Protein AF-A0A081AB02-F1 (afdb_monomer_lite)

Sequence (153 aa):
MKFVDLFIQTVMLLQILENGLPIALVAVFTVIVAANALWCAILMFLPLKQAVLVENFVDLIFDLLIAVGYPMILVCYCLSAFKFDRAKLTINLAAFPQAPKTYAEWMNPKNVTTKVAQLATTGFLQIVQLTNRKLEVIPEELRDVWKGNQQLV

Secondary structure (DSSP, 8-state):
-HHHHHHHHHHHHHHHHHTT--HHHHHHHHHHHHHHHHHHHHHHH---TTHHHHHHHHHHHHHHIIIIIHHHHHHHHHHHH----HHHHHHHHHHSPSPPSSHHHHHSPPP-HHHHHHHHHTT-HHHHHHH-TT--S--HHHHHHHHHHHT--

Organism: NCBI:txid1317066

Structure (mmCIF, N/CA/C/O backbone):
data_AF-A0A081AB02-F1
#
_entry.id   AF-A0A081AB02-F1
#
loop_
_atom_site.group_PDB
_atom_site.id
_atom_site.type_symbol
_atom_site.label_atom_id
_atom_site.label_alt_id
_atom_site.label_comp_id
_atom_site.label_asym_id
_atom_site.label_entity_id
_atom_site.label_seq_id
_atom_site.pdbx_PDB_ins_code
_atom_site.Cartn_x
_atom_site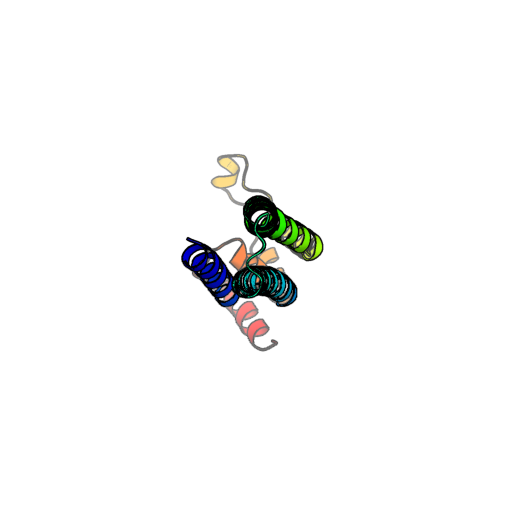.Cartn_y
_atom_site.Cartn_z
_atom_site.occupancy
_atom_site.B_iso_or_equiv
_atom_site.auth_seq_id
_atom_site.auth_comp_id
_atom_site.auth_asym_id
_atom_site.auth_atom_id
_atom_site.pdbx_PDB_model_num
ATOM 1 N N . MET A 1 1 ? -14.678 11.670 20.550 1.00 61.47 1 MET A N 1
ATOM 2 C CA . MET A 1 1 ? -13.480 11.486 19.700 1.00 61.47 1 MET A CA 1
ATOM 3 C C . MET A 1 1 ? -13.515 10.195 18.878 1.00 61.47 1 MET A C 1
ATOM 5 O O . MET A 1 1 ? -13.134 10.266 17.725 1.00 61.47 1 MET A O 1
ATOM 9 N N . LYS A 1 2 ? -14.083 9.081 19.373 1.00 69.56 2 LYS A N 1
ATOM 10 C CA . LYS A 1 2 ? -14.254 7.802 18.639 1.00 69.56 2 LYS A CA 1
ATOM 11 C C . LYS A 1 2 ? -14.812 7.888 17.208 1.00 69.56 2 LYS A C 1
ATOM 13 O O . LYS A 1 2 ? -14.332 7.214 16.311 1.00 69.56 2 LYS A O 1
ATOM 18 N N . PHE A 1 3 ? -15.811 8.745 16.983 1.00 71.88 3 PHE A N 1
ATOM 19 C CA . PHE A 1 3 ? -16.410 8.920 15.652 1.00 71.88 3 PHE A CA 1
ATOM 20 C C . PHE A 1 3 ? -15.439 9.553 14.645 1.00 71.88 3 PHE A C 1
ATOM 22 O O . PHE A 1 3 ? -15.494 9.251 13.460 1.00 71.88 3 PHE A O 1
ATOM 29 N N . VAL A 1 4 ? -14.547 10.426 15.124 1.00 80.81 4 VAL A N 1
ATOM 30 C CA . VAL A 1 4 ? -13.514 11.060 14.296 1.00 80.81 4 VAL A CA 1
ATOM 31 C C . VAL A 1 4 ? -12.441 10.039 13.944 1.00 80.81 4 VAL A C 1
ATOM 33 O O . VAL A 1 4 ? -12.036 9.975 12.793 1.00 80.81 4 VAL A O 1
ATOM 36 N N . ASP A 1 5 ? -12.044 9.204 14.901 1.00 78.38 5 ASP A N 1
ATOM 37 C CA . ASP A 1 5 ? -11.055 8.150 14.678 1.00 78.38 5 ASP A CA 1
ATOM 38 C C . ASP A 1 5 ? -11.517 7.141 13.612 1.00 78.38 5 ASP A C 1
ATOM 40 O O . ASP A 1 5 ? -10.875 6.975 12.572 1.00 78.38 5 ASP A O 1
ATOM 44 N N . LEU A 1 6 ? -12.733 6.606 13.778 1.00 80.69 6 LEU A N 1
ATOM 45 C CA . LEU A 1 6 ? -13.346 5.701 12.806 1.00 80.69 6 LEU A CA 1
ATOM 46 C C . LEU A 1 6 ? -13.530 6.363 11.432 1.00 80.69 6 LEU A C 1
ATOM 48 O O . LEU A 1 6 ? -13.341 5.720 10.397 1.00 80.69 6 LEU A O 1
ATOM 52 N N . PHE A 1 7 ? -13.893 7.650 11.409 1.00 83.62 7 PHE A N 1
ATOM 53 C CA . PHE A 1 7 ? -14.028 8.415 10.173 1.00 83.62 7 PHE A CA 1
ATOM 54 C C . PHE A 1 7 ? -12.689 8.529 9.438 1.00 83.62 7 PHE A C 1
ATOM 56 O O . PHE A 1 7 ? -12.630 8.239 8.244 1.00 83.62 7 PHE A O 1
ATOM 63 N N . ILE A 1 8 ? -11.606 8.872 10.141 1.00 83.88 8 ILE A N 1
ATOM 64 C CA . ILE A 1 8 ? -10.261 8.937 9.559 1.00 83.88 8 ILE A CA 1
ATOM 65 C C . ILE A 1 8 ? -9.827 7.555 9.049 1.00 83.8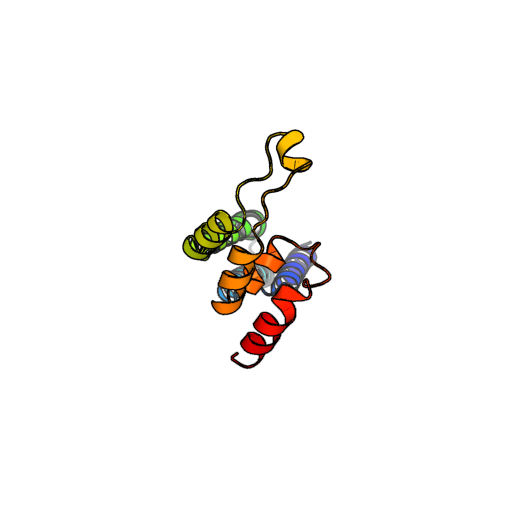8 8 ILE A C 1
ATOM 67 O O . ILE A 1 8 ? -9.390 7.449 7.903 1.00 83.88 8 ILE A O 1
ATOM 71 N N . GLN A 1 9 ? -10.042 6.486 9.820 1.00 80.69 9 GLN A N 1
ATOM 72 C CA . GLN A 1 9 ? -9.767 5.108 9.391 1.00 80.69 9 GLN A CA 1
ATOM 73 C C . GLN A 1 9 ? -10.543 4.708 8.125 1.00 80.69 9 GLN A C 1
ATOM 75 O O . GLN A 1 9 ? -9.996 4.070 7.222 1.00 80.69 9 GLN A O 1
ATOM 80 N N . THR A 1 10 ? -11.806 5.124 8.025 1.00 78.81 10 THR A N 1
ATOM 81 C CA . THR A 1 10 ? -12.672 4.854 6.867 1.00 78.81 10 THR A CA 1
ATOM 82 C C . THR A 1 10 ? -12.222 5.633 5.628 1.00 78.81 10 THR A C 1
ATOM 84 O O . THR A 1 10 ? -12.207 5.087 4.525 1.00 78.81 10 THR A O 1
ATOM 87 N N . VAL A 1 11 ? -11.804 6.891 5.793 1.00 81.88 11 VAL A N 1
ATOM 88 C CA . VAL A 1 11 ? -11.240 7.704 4.703 1.00 81.88 11 VAL A CA 1
ATOM 89 C C . VAL A 1 11 ? -9.925 7.103 4.200 1.00 81.88 11 VAL A C 1
ATOM 91 O O . VAL A 1 11 ? -9.727 7.013 2.989 1.00 81.88 11 VAL A O 1
ATOM 94 N N . MET A 1 12 ? -9.058 6.620 5.096 1.00 80.38 12 MET A N 1
ATOM 95 C CA . MET A 1 12 ? -7.829 5.921 4.703 1.00 80.38 12 MET A CA 1
ATOM 96 C C . MET A 1 12 ? -8.131 4.652 3.891 1.00 80.38 12 MET A C 1
ATOM 98 O O . MET A 1 12 ? -7.491 4.430 2.864 1.00 80.38 12 MET A O 1
ATOM 102 N N . LEU A 1 13 ? -9.138 3.856 4.283 1.00 77.69 13 LEU A N 1
ATOM 103 C CA . LEU A 1 13 ? -9.579 2.684 3.510 1.00 77.69 13 LEU A CA 1
ATOM 104 C C . LEU A 1 13 ? -10.030 3.073 2.093 1.00 77.69 13 LEU A C 1
ATOM 106 O O . LEU A 1 13 ? -9.659 2.405 1.130 1.00 77.69 13 LEU A O 1
ATOM 110 N N . LEU A 1 14 ? -10.812 4.146 1.958 1.00 74.62 14 LEU A N 1
ATOM 111 C CA . LEU A 1 14 ? -11.285 4.642 0.661 1.00 74.62 14 LEU A CA 1
ATOM 112 C C . LEU A 1 14 ? -10.127 5.049 -0.255 1.00 74.62 14 LEU A C 1
ATOM 114 O O . LEU A 1 14 ? -10.093 4.636 -1.412 1.00 74.62 14 LEU A O 1
ATOM 118 N N . GLN A 1 15 ? -9.146 5.780 0.278 1.00 78.69 15 GLN A N 1
ATOM 119 C CA . GLN A 1 15 ? -7.952 6.171 -0.477 1.00 78.69 15 GLN A CA 1
ATOM 120 C C . GLN A 1 15 ? -7.136 4.957 -0.934 1.00 78.69 15 GLN A C 1
ATOM 122 O O . GLN A 1 15 ? -6.617 4.926 -2.048 1.00 78.69 15 GLN A O 1
ATOM 127 N N . ILE A 1 16 ? -7.032 3.928 -0.093 1.00 75.00 16 ILE A N 1
ATOM 128 C CA . ILE A 1 16 ? -6.369 2.669 -0.448 1.00 75.00 16 ILE A CA 1
ATOM 129 C C . ILE A 1 16 ? -7.111 1.951 -1.588 1.00 75.00 16 ILE A C 1
ATOM 131 O O . ILE A 1 16 ? -6.467 1.407 -2.490 1.00 75.00 16 ILE A O 1
ATOM 135 N N . LEU A 1 17 ? -8.447 1.959 -1.554 1.00 69.06 17 LEU A N 1
ATOM 136 C CA . LEU A 1 17 ? -9.298 1.361 -2.583 1.00 69.06 17 LEU A CA 1
ATOM 137 C C . LEU A 1 17 ? -9.122 2.058 -3.938 1.00 69.06 17 LEU A C 1
ATOM 139 O O . LEU A 1 17 ? -9.002 1.395 -4.967 1.00 69.06 17 LEU A O 1
ATOM 143 N N . GLU A 1 18 ? -9.070 3.390 -3.924 1.00 74.31 18 GLU A N 1
ATOM 144 C CA . GLU A 1 18 ? -8.909 4.230 -5.114 1.00 74.31 18 GLU A CA 1
ATOM 145 C C . GLU A 1 18 ? -7.513 4.087 -5.742 1.00 74.31 18 GLU A C 1
ATOM 147 O O . GLU A 1 18 ? -7.375 4.063 -6.963 1.00 74.31 18 GLU A O 1
ATOM 152 N N . ASN A 1 19 ? -6.481 3.873 -4.918 1.00 73.94 19 ASN A N 1
ATOM 153 C CA . ASN A 1 19 ? -5.099 3.675 -5.364 1.00 73.94 19 ASN A CA 1
ATOM 154 C C . ASN A 1 19 ? -4.822 2.283 -5.978 1.00 73.94 19 ASN A C 1
ATOM 156 O O . ASN A 1 19 ? -3.691 2.011 -6.386 1.00 73.94 19 ASN A O 1
ATOM 160 N N . GLY A 1 20 ? -5.823 1.395 -6.054 1.00 70.88 20 GLY A N 1
ATOM 161 C CA . GLY A 1 20 ? -5.711 0.104 -6.743 1.00 70.88 20 GLY A CA 1
ATOM 162 C C . GLY A 1 20 ? -4.874 -0.943 -6.003 1.00 70.88 20 GLY A C 1
ATOM 163 O O . GLY A 1 20 ? -4.242 -1.796 -6.632 1.00 70.88 20 GLY A O 1
ATOM 164 N N . LEU A 1 21 ? -4.835 -0.885 -4.668 1.00 75.50 21 LEU A N 1
ATOM 165 C CA . LEU A 1 21 ? -4.090 -1.852 -3.866 1.00 75.50 21 LEU A CA 1
ATOM 166 C C . LEU A 1 21 ? -4.693 -3.272 -3.995 1.00 75.50 21 LEU A C 1
ATOM 168 O O . LEU A 1 21 ? -5.913 -3.412 -4.097 1.00 75.50 21 LEU A O 1
ATOM 172 N N . PRO A 1 22 ? -3.877 -4.347 -3.975 1.00 77.00 22 PRO A N 1
ATOM 173 C CA . PRO A 1 22 ? -4.363 -5.721 -4.071 1.00 77.00 22 PRO A CA 1
ATOM 174 C C . PRO A 1 22 ? -5.496 -6.038 -3.090 1.00 77.00 22 PRO A C 1
ATOM 176 O O . PRO A 1 22 ? -5.406 -5.742 -1.897 1.00 77.00 22 PRO A O 1
ATOM 179 N N . ILE A 1 23 ? -6.528 -6.723 -3.597 1.00 77.19 23 ILE A N 1
ATOM 180 C CA . ILE A 1 23 ? -7.791 -6.990 -2.887 1.00 77.19 23 ILE A CA 1
ATOM 181 C C . ILE A 1 23 ? -7.591 -7.665 -1.522 1.00 77.19 23 ILE A C 1
ATOM 183 O O . ILE A 1 23 ? -8.343 -7.416 -0.585 1.00 77.19 23 ILE A O 1
ATOM 187 N N . ALA A 1 24 ? -6.548 -8.491 -1.389 1.00 76.00 24 ALA A N 1
ATOM 188 C CA . ALA A 1 24 ? -6.212 -9.168 -0.143 1.00 76.00 24 ALA A CA 1
ATOM 189 C C . ALA A 1 24 ? -5.811 -8.179 0.964 1.00 76.00 24 ALA A C 1
ATOM 191 O O . ALA A 1 24 ? -6.236 -8.338 2.105 1.00 76.00 24 ALA A O 1
ATOM 192 N N . LEU A 1 25 ? -5.037 -7.137 0.637 1.00 80.81 25 LEU A N 1
ATOM 193 C CA . LEU A 1 25 ? -4.616 -6.131 1.615 1.00 80.81 25 LEU A CA 1
ATOM 194 C C . LEU A 1 25 ? -5.775 -5.232 2.040 1.00 80.81 25 LEU A C 1
ATOM 196 O O . LEU A 1 25 ? -5.916 -4.913 3.219 1.00 80.81 25 LEU A O 1
ATOM 200 N N . VAL A 1 26 ? -6.622 -4.873 1.075 1.00 83.25 26 VAL A N 1
ATOM 201 C CA . VAL A 1 26 ? -7.862 -4.134 1.315 1.00 83.25 26 VAL A CA 1
ATOM 202 C C . VAL A 1 26 ? -8.759 -4.906 2.277 1.00 83.25 26 VAL A C 1
ATOM 204 O O . VAL A 1 26 ? -9.187 -4.352 3.284 1.00 83.25 26 VAL A O 1
ATOM 207 N N . ALA A 1 27 ? -9.006 -6.191 2.004 1.00 83.38 27 ALA A N 1
ATOM 208 C CA . ALA A 1 27 ? -9.874 -7.025 2.828 1.00 83.38 27 ALA A CA 1
ATOM 209 C C . ALA A 1 27 ? -9.375 -7.115 4.277 1.00 83.38 27 ALA A C 1
ATOM 211 O O . ALA A 1 27 ? -10.167 -6.974 5.208 1.00 83.38 27 ALA A O 1
ATOM 212 N N . VAL A 1 28 ? -8.062 -7.286 4.475 1.00 83.94 28 VAL A N 1
ATOM 213 C CA . VAL A 1 28 ? -7.451 -7.287 5.813 1.00 83.94 28 VAL A CA 1
ATOM 214 C C . VAL A 1 28 ? -7.703 -5.957 6.525 1.00 83.94 28 VAL A C 1
ATOM 216 O O . VAL A 1 28 ? -8.144 -5.959 7.672 1.00 83.94 28 VAL A O 1
ATOM 219 N N . PHE A 1 29 ? -7.496 -4.824 5.849 1.00 83.44 29 PHE A N 1
ATOM 220 C CA . PHE A 1 29 ? -7.736 -3.504 6.437 1.00 83.44 29 PHE A CA 1
ATOM 221 C C . PHE A 1 29 ? -9.215 -3.280 6.788 1.00 83.44 29 PHE A C 1
ATOM 223 O O . PHE A 1 29 ? -9.529 -2.829 7.887 1.00 83.44 29 PHE A O 1
ATOM 230 N N . THR A 1 30 ? -10.137 -3.656 5.897 1.00 85.62 30 THR A N 1
ATOM 231 C CA . THR A 1 30 ? -11.584 -3.550 6.134 1.00 85.62 30 THR A CA 1
ATOM 232 C C . THR A 1 30 ? -12.023 -4.355 7.355 1.00 85.62 30 THR A C 1
ATOM 234 O O . THR A 1 30 ? -12.818 -3.861 8.151 1.00 85.62 30 THR A O 1
ATOM 237 N N . VAL A 1 31 ? -11.492 -5.568 7.540 1.00 88.25 31 VAL A N 1
ATOM 238 C CA . VAL A 1 31 ? -11.803 -6.400 8.713 1.00 88.25 31 VAL A CA 1
ATOM 239 C C . VAL A 1 31 ? -11.328 -5.735 10.007 1.00 88.25 31 VAL A C 1
ATOM 241 O O . VAL A 1 31 ? -12.070 -5.737 10.988 1.00 88.25 31 VAL A O 1
ATOM 244 N N . ILE A 1 32 ? -10.135 -5.130 10.010 1.00 86.38 32 ILE A N 1
ATOM 245 C CA . ILE A 1 32 ? -9.590 -4.429 11.183 1.00 86.38 32 ILE A CA 1
ATOM 246 C C . ILE A 1 32 ? -10.476 -3.230 11.557 1.00 86.38 32 ILE A C 1
ATOM 248 O O . ILE A 1 32 ? -10.881 -3.110 12.712 1.00 86.38 32 ILE A O 1
ATOM 252 N N . VAL A 1 33 ? -10.845 -2.389 10.584 1.00 86.62 33 VAL A N 1
ATOM 253 C CA . VAL A 1 33 ? -11.718 -1.221 10.814 1.00 86.62 33 VAL A CA 1
ATOM 254 C C . VAL A 1 33 ? -13.119 -1.648 11.273 1.00 86.62 33 VAL A C 1
ATOM 256 O O . VAL A 1 33 ? -13.681 -1.055 12.194 1.00 86.62 33 VAL A O 1
ATOM 259 N N . ALA A 1 34 ? -13.685 -2.708 10.687 1.00 89.44 34 ALA A N 1
ATOM 260 C CA . ALA A 1 34 ? -14.990 -3.231 11.091 1.00 89.44 34 ALA A CA 1
ATOM 261 C C . ALA A 1 34 ? -14.976 -3.798 12.520 1.00 89.44 34 ALA A C 1
ATOM 263 O O . ALA A 1 34 ? -15.927 -3.587 13.274 1.00 89.44 34 ALA A O 1
ATOM 264 N N . ALA A 1 35 ? -13.898 -4.481 12.914 1.00 88.56 35 ALA A N 1
ATOM 265 C CA . ALA A 1 35 ? -13.722 -4.984 14.273 1.00 88.56 35 ALA A CA 1
ATOM 266 C C . ALA A 1 35 ? -13.589 -3.841 15.296 1.00 88.56 35 ALA A C 1
ATOM 268 O O . ALA A 1 35 ? -14.211 -3.911 16.357 1.00 88.56 35 ALA A O 1
ATOM 269 N N . ASN A 1 36 ? -12.864 -2.769 14.953 1.00 85.88 36 ASN A N 1
ATOM 270 C CA . ASN A 1 36 ? -12.772 -1.554 15.769 1.00 85.88 36 ASN A CA 1
ATOM 271 C C . ASN A 1 36 ? -14.156 -0.895 15.960 1.00 85.88 36 ASN A C 1
ATOM 273 O O . ASN A 1 36 ? -14.585 -0.611 17.081 1.00 85.88 36 ASN A O 1
ATOM 277 N N . ALA A 1 37 ? -14.919 -0.745 14.871 1.00 86.19 37 ALA A N 1
ATOM 278 C CA . ALA A 1 37 ? -16.279 -0.204 14.915 1.00 86.19 37 ALA A CA 1
ATOM 279 C C . ALA A 1 37 ? -17.223 -1.056 15.783 1.00 86.19 37 ALA A C 1
ATOM 281 O O . ALA A 1 37 ? -18.001 -0.521 16.578 1.00 86.19 37 ALA A O 1
ATOM 282 N N . LEU A 1 38 ? -17.140 -2.384 15.653 1.00 88.56 38 LEU A N 1
ATOM 283 C CA . LEU A 1 38 ? -17.932 -3.328 16.438 1.00 88.56 38 LEU A CA 1
ATOM 284 C C . LEU A 1 38 ? -17.604 -3.223 17.930 1.00 88.56 38 LEU A C 1
ATOM 286 O O . LEU A 1 38 ? -18.515 -3.206 18.757 1.00 88.56 38 LEU A O 1
ATOM 290 N N . TRP A 1 39 ? -16.321 -3.109 18.277 1.00 86.12 39 TRP A N 1
ATOM 291 C CA . TRP A 1 39 ? -15.886 -2.937 19.660 1.00 86.12 39 TRP A CA 1
ATOM 292 C C . TRP A 1 39 ? -16.426 -1.640 20.270 1.00 86.12 39 TRP A C 1
ATOM 294 O O . TRP A 1 39 ? -17.010 -1.651 21.358 1.00 86.12 39 TRP A O 1
ATOM 304 N N . CYS A 1 40 ? -16.332 -0.537 19.525 1.00 81.38 40 CYS A N 1
ATOM 305 C CA . CYS A 1 40 ? -16.933 0.735 19.908 1.00 81.38 40 CYS A CA 1
ATOM 306 C C . CYS A 1 40 ? -18.450 0.622 20.145 1.00 81.38 40 CYS A C 1
ATOM 308 O O . CYS A 1 40 ? -18.953 1.188 21.118 1.00 81.38 40 CYS A O 1
ATOM 310 N N . ALA A 1 41 ? -19.174 -0.122 19.302 1.00 85.06 41 ALA A N 1
ATOM 311 C CA . ALA A 1 41 ? -20.610 -0.343 19.465 1.00 85.06 41 ALA A CA 1
ATOM 312 C C . ALA A 1 41 ? -20.932 -1.186 20.712 1.00 85.06 41 ALA A C 1
ATOM 314 O O . ALA A 1 41 ? -21.828 -0.828 21.475 1.00 85.06 41 ALA A O 1
ATOM 315 N N . ILE A 1 42 ? -20.182 -2.264 20.966 1.00 83.81 42 ILE A N 1
ATOM 316 C CA . ILE A 1 42 ? -20.373 -3.142 22.135 1.00 83.81 42 ILE A CA 1
ATOM 317 C C . ILE A 1 42 ? -20.230 -2.355 23.443 1.00 83.81 42 ILE A C 1
ATOM 319 O O . ILE A 1 42 ? -21.078 -2.476 24.329 1.00 83.81 42 ILE A O 1
ATOM 323 N N . LEU A 1 43 ? -19.203 -1.508 23.548 1.00 78.50 43 LEU A N 1
ATOM 324 C CA . LEU A 1 43 ? -18.998 -0.648 24.717 1.00 78.50 43 LEU A CA 1
ATOM 325 C C . LEU A 1 43 ? -20.147 0.346 24.936 1.00 78.50 43 LEU A C 1
ATOM 327 O O . LEU A 1 43 ? -20.423 0.726 26.071 1.00 78.50 43 LEU A O 1
ATOM 331 N N . MET A 1 44 ? -20.842 0.748 23.870 1.00 80.81 44 MET A N 1
ATOM 332 C CA . MET A 1 44 ? -22.002 1.634 23.963 1.00 80.81 44 MET A CA 1
ATOM 333 C C . MET A 1 44 ? -23.247 0.915 24.514 1.00 80.81 44 MET A C 1
ATOM 335 O O . MET A 1 44 ? -24.068 1.547 25.176 1.00 80.81 44 MET A O 1
ATOM 339 N N . PHE A 1 45 ? -23.378 -0.398 24.285 1.00 78.44 45 PHE A N 1
ATOM 340 C CA . PHE A 1 45 ? -24.502 -1.212 24.772 1.00 78.44 45 PHE A CA 1
ATOM 341 C C . PHE A 1 45 ? -24.300 -1.781 26.186 1.00 78.44 45 PHE A C 1
ATOM 343 O O . PHE A 1 45 ? -25.285 -1.990 26.895 1.00 78.44 45 PHE A O 1
ATOM 350 N N . LEU A 1 46 ? -23.057 -2.023 26.618 1.00 73.56 46 LEU A N 1
ATOM 351 C CA . LEU A 1 46 ? -22.729 -2.540 27.953 1.00 73.56 46 LEU A CA 1
ATOM 352 C C . LEU A 1 46 ? -21.933 -1.493 28.759 1.00 73.56 46 LEU A C 1
ATOM 354 O O . LEU A 1 46 ? -20.700 -1.503 28.722 1.00 73.56 46 LEU A O 1
ATOM 358 N N . PRO A 1 47 ? -22.599 -0.608 29.530 1.00 66.50 47 PRO A N 1
ATOM 359 C CA . PRO A 1 47 ? -21.927 0.387 30.363 1.00 66.50 47 PRO A CA 1
ATOM 360 C C . PRO A 1 47 ? -21.310 -0.281 31.604 1.00 66.50 47 PRO A C 1
ATOM 362 O O . PRO A 1 47 ? -21.849 -0.244 32.711 1.00 66.50 47 PRO A O 1
ATOM 365 N N . LEU A 1 48 ? -20.168 -0.938 31.418 1.00 66.06 48 LEU A N 1
ATOM 366 C CA . LEU A 1 48 ? -19.381 -1.533 32.494 1.00 66.06 48 LEU A CA 1
ATOM 367 C C . LEU A 1 48 ? -18.629 -0.426 33.254 1.00 66.06 48 LEU A C 1
ATOM 369 O O . LEU A 1 48 ? -17.856 0.339 32.688 1.00 66.06 48 LEU A O 1
ATOM 373 N N . LYS A 1 49 ? -18.808 -0.364 34.578 1.00 63.75 49 LYS A N 1
ATOM 374 C CA . LYS A 1 49 ? -18.222 0.659 35.475 1.00 63.75 49 LYS A CA 1
ATOM 375 C C . LYS A 1 49 ? -16.678 0.652 35.523 1.00 63.75 49 LYS A C 1
ATOM 377 O O . LYS A 1 49 ? -16.076 1.588 36.034 1.00 63.75 49 LYS A O 1
ATOM 382 N N . GLN A 1 50 ? -16.053 -0.400 34.988 1.00 63.50 50 GLN A N 1
ATOM 383 C CA . GLN A 1 50 ? -14.603 -0.630 34.898 1.00 63.50 50 GLN A CA 1
ATOM 384 C C . GLN A 1 50 ? -14.083 -0.564 33.441 1.00 63.50 50 GLN A C 1
ATOM 386 O O . GLN A 1 50 ? -12.920 -0.868 33.184 1.00 63.50 50 GLN A O 1
ATOM 391 N N . ALA A 1 51 ? -14.939 -0.176 32.484 1.00 65.88 51 ALA A N 1
ATOM 392 C CA . ALA A 1 51 ? -14.685 -0.269 31.044 1.00 65.88 51 ALA A CA 1
ATOM 393 C C . ALA A 1 51 ? -13.635 0.705 30.507 1.00 65.88 51 ALA A C 1
ATOM 395 O O . ALA A 1 51 ? -13.035 0.409 29.484 1.00 65.88 51 ALA A O 1
ATOM 396 N N . VAL A 1 52 ? -13.375 1.827 31.185 1.00 74.38 52 VAL A N 1
ATOM 397 C CA . VAL A 1 52 ? -12.549 2.920 30.634 1.00 74.38 52 VAL A CA 1
ATOM 398 C C . VAL A 1 52 ? -11.120 2.471 30.296 1.00 74.38 52 VAL A C 1
ATOM 400 O O . VAL A 1 52 ? -10.582 2.851 29.261 1.00 74.38 52 VAL A O 1
ATOM 403 N N . LEU A 1 53 ? -10.500 1.630 31.135 1.00 79.06 53 LEU A N 1
ATOM 404 C CA . LEU A 1 53 ? -9.156 1.101 30.860 1.00 79.06 53 LEU A CA 1
ATOM 405 C C . LEU A 1 53 ? -9.153 0.078 29.724 1.00 79.06 53 LEU A C 1
ATOM 407 O O . LEU A 1 53 ? -8.249 0.086 28.896 1.00 79.06 53 LEU A O 1
ATOM 411 N N . VAL A 1 54 ? -10.152 -0.805 29.699 1.00 81.56 54 VAL A N 1
ATOM 412 C CA . VAL A 1 54 ? -10.271 -1.861 28.685 1.00 81.56 54 VAL A CA 1
ATOM 413 C C . VAL A 1 54 ? -10.571 -1.251 27.315 1.00 81.56 54 VAL 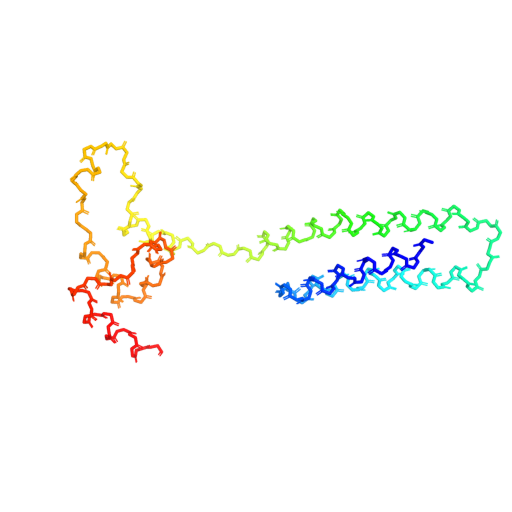A C 1
ATOM 415 O O . VAL A 1 54 ? -9.986 -1.658 26.321 1.00 81.56 54 VAL A O 1
ATOM 418 N N . GLU A 1 55 ? -11.431 -0.239 27.276 1.00 80.12 55 GLU A N 1
ATOM 419 C CA . GLU A 1 55 ? -11.715 0.589 26.106 1.00 80.12 55 GLU A CA 1
ATOM 420 C C . GLU A 1 55 ? -10.437 1.206 25.543 1.00 80.12 55 GLU A C 1
ATOM 422 O O . GLU A 1 55 ? -10.061 0.905 24.416 1.00 80.12 55 GLU A O 1
ATOM 427 N N . ASN A 1 56 ? -9.717 1.975 26.362 1.00 83.19 56 ASN A N 1
ATOM 428 C CA . ASN A 1 56 ? -8.510 2.665 25.919 1.00 83.19 56 ASN A CA 1
ATOM 429 C C . ASN A 1 56 ? -7.393 1.695 25.497 1.00 83.19 56 ASN A C 1
ATOM 431 O O . ASN A 1 56 ? -6.591 2.001 24.619 1.00 83.19 56 ASN A O 1
ATOM 435 N N . PHE A 1 57 ? -7.327 0.518 26.124 1.00 85.94 57 PHE A N 1
ATOM 436 C CA . PHE A 1 57 ? -6.376 -0.523 25.748 1.00 85.94 57 PHE A CA 1
ATOM 437 C C . PHE A 1 57 ? -6.686 -1.118 24.372 1.00 85.94 57 PHE A C 1
ATOM 439 O O . PHE A 1 57 ? -5.773 -1.341 23.580 1.00 85.94 57 PHE A O 1
ATOM 446 N N . VAL A 1 58 ? -7.959 -1.382 24.081 1.00 85.88 58 VAL A N 1
ATOM 447 C CA . VAL A 1 58 ? -8.358 -1.972 22.802 1.00 85.88 58 VAL A CA 1
ATOM 448 C C . VAL A 1 58 ? -8.259 -0.957 21.665 1.00 85.88 58 VAL A C 1
ATOM 450 O O . VAL A 1 58 ? -7.745 -1.313 20.606 1.00 85.88 58 VAL A O 1
ATOM 453 N N . ASP A 1 59 ? -8.643 0.297 21.902 1.00 84.25 59 ASP A N 1
ATOM 454 C CA . ASP A 1 59 ? -8.476 1.384 20.929 1.00 84.25 59 ASP A CA 1
ATOM 455 C C . ASP A 1 59 ? -6.984 1.536 20.551 1.00 84.25 59 ASP A C 1
ATOM 457 O O . ASP A 1 59 ? -6.631 1.497 19.374 1.00 84.25 59 ASP A O 1
ATOM 461 N N . LEU A 1 60 ? -6.078 1.522 21.543 1.00 87.94 60 LEU A N 1
ATOM 462 C CA . LEU A 1 60 ? -4.625 1.545 21.318 1.00 87.94 60 LEU A CA 1
ATOM 463 C C . LEU A 1 60 ? -4.123 0.367 20.463 1.00 87.94 60 LEU A C 1
ATOM 465 O O . LEU A 1 60 ? -3.205 0.533 19.658 1.00 87.94 60 LEU A O 1
ATOM 469 N N . ILE A 1 61 ? -4.684 -0.833 20.644 1.00 89.38 61 ILE A N 1
ATOM 470 C CA . ILE A 1 61 ? -4.304 -2.003 19.841 1.00 89.38 61 ILE A CA 1
ATOM 471 C C . ILE A 1 61 ? -4.720 -1.815 18.381 1.00 89.38 61 ILE A C 1
ATOM 473 O O . ILE A 1 61 ? -3.925 -2.110 17.485 1.00 89.38 61 ILE A O 1
ATOM 477 N N . PHE A 1 62 ? -5.938 -1.333 18.129 1.00 88.50 62 PHE A N 1
ATOM 478 C CA . PHE A 1 62 ? -6.408 -1.086 16.767 1.00 88.50 62 PHE A CA 1
ATOM 479 C C . PHE A 1 62 ? -5.614 0.034 16.091 1.00 88.50 62 PHE A C 1
ATOM 481 O O . PHE A 1 62 ? -5.178 -0.145 14.950 1.00 88.50 62 PHE A O 1
ATOM 488 N N . ASP A 1 63 ? -5.315 1.115 16.810 1.00 87.06 63 ASP A N 1
ATOM 489 C CA . ASP A 1 63 ? -4.461 2.198 16.320 1.00 87.06 63 ASP A CA 1
ATOM 490 C C . ASP A 1 63 ? -3.065 1.690 15.958 1.00 87.06 63 ASP A C 1
ATOM 492 O O . ASP A 1 63 ? -2.549 1.994 14.882 1.00 87.06 63 ASP A O 1
ATOM 496 N N . LEU A 1 64 ? -2.464 0.847 16.804 1.00 89.25 64 LEU A N 1
ATOM 497 C CA . LEU A 1 64 ? -1.158 0.244 16.538 1.00 89.25 64 LEU A CA 1
ATOM 498 C C . LEU A 1 64 ? -1.188 -0.684 15.312 1.00 89.25 64 LEU A C 1
ATOM 500 O O . LEU A 1 64 ? -0.262 -0.667 14.495 1.00 89.25 64 LEU A O 1
ATOM 504 N N . LEU A 1 65 ? -2.241 -1.489 15.155 1.00 88.44 65 LEU A N 1
ATOM 505 C CA . LEU A 1 65 ? -2.411 -2.372 13.997 1.00 88.44 65 LEU A CA 1
ATOM 506 C C . LEU A 1 65 ? -2.517 -1.583 12.691 1.00 88.44 65 LEU A C 1
ATOM 508 O O . LEU A 1 65 ? -1.943 -1.992 11.683 1.00 88.44 65 LEU A O 1
ATOM 512 N N . ILE A 1 66 ? -3.207 -0.449 12.706 1.00 86.06 66 ILE A N 1
ATOM 513 C CA . ILE A 1 66 ? -3.408 0.400 11.528 1.00 86.06 66 ILE A CA 1
ATOM 514 C C . ILE A 1 66 ? -2.147 1.222 11.239 1.00 86.06 66 ILE A C 1
ATOM 516 O O . ILE A 1 66 ? -1.692 1.283 10.098 1.00 86.06 66 ILE A O 1
ATOM 520 N N . ALA A 1 67 ? -1.548 1.827 12.264 1.00 86.81 67 ALA A N 1
ATOM 521 C CA . ALA A 1 67 ? -0.398 2.710 12.111 1.00 86.81 67 ALA A CA 1
ATOM 522 C C . ALA A 1 67 ? 0.908 1.954 11.823 1.00 86.81 67 ALA A C 1
ATOM 524 O O . ALA A 1 67 ? 1.767 2.471 11.112 1.00 86.81 67 ALA A O 1
ATOM 525 N N . VAL A 1 68 ? 1.073 0.742 12.365 1.00 90.56 68 VAL A N 1
ATOM 526 C CA . VAL A 1 68 ? 2.322 -0.036 12.259 1.00 90.56 68 VAL A CA 1
ATOM 527 C C . VAL A 1 68 ? 2.105 -1.373 11.561 1.00 90.56 68 VAL A C 1
ATOM 529 O O . VAL A 1 68 ? 2.877 -1.736 10.671 1.00 90.56 68 VAL A O 1
ATOM 532 N N . GLY A 1 69 ? 1.059 -2.112 11.931 1.00 87.69 69 GLY A N 1
ATOM 533 C CA . GLY A 1 69 ? 0.789 -3.436 11.364 1.00 87.69 69 GLY A CA 1
ATOM 534 C C . GLY A 1 69 ? 0.518 -3.385 9.861 1.00 87.69 69 GLY A C 1
ATOM 535 O O . GLY A 1 69 ? 1.123 -4.132 9.092 1.00 87.69 69 GLY A O 1
ATOM 536 N N . TYR A 1 70 ? -0.331 -2.459 9.425 1.00 84.81 70 TYR A N 1
ATOM 537 C CA . TYR A 1 70 ? -0.691 -2.296 8.023 1.00 84.81 70 TYR A CA 1
ATOM 538 C C . TYR A 1 70 ? 0.501 -1.953 7.113 1.00 84.81 70 TYR A C 1
ATOM 540 O O . TYR A 1 70 ? 0.721 -2.700 6.155 1.00 84.81 70 TYR A O 1
ATOM 548 N N . PRO A 1 71 ? 1.322 -0.913 7.377 1.00 84.75 71 PRO A N 1
ATOM 549 C CA . PRO A 1 71 ? 2.486 -0.644 6.537 1.00 84.75 71 PRO A CA 1
ATOM 550 C C . PRO A 1 71 ? 3.496 -1.799 6.544 1.00 84.75 71 PRO A C 1
ATOM 552 O O . PRO A 1 71 ? 4.094 -2.077 5.507 1.00 84.75 71 PRO A O 1
ATOM 555 N N . MET A 1 72 ? 3.646 -2.533 7.653 1.00 89.44 72 MET A N 1
ATOM 556 C CA . MET A 1 72 ? 4.501 -3.727 7.691 1.00 89.44 72 MET A CA 1
ATOM 557 C C . MET A 1 72 ? 3.971 -4.858 6.803 1.00 89.44 72 MET A C 1
ATOM 559 O O . MET A 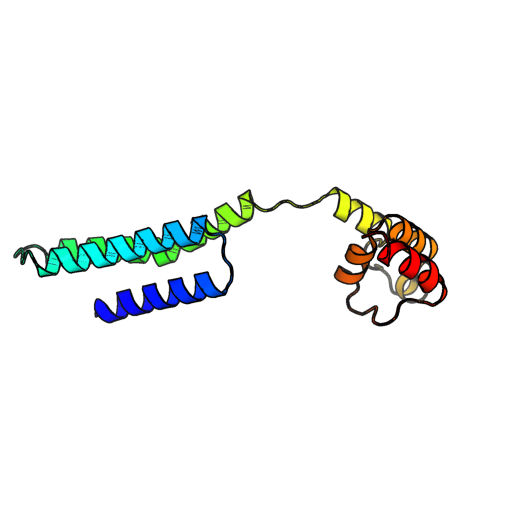1 72 ? 4.728 -5.422 6.014 1.00 89.44 72 MET A O 1
ATOM 563 N N . ILE A 1 73 ? 2.672 -5.168 6.872 1.00 87.12 73 ILE A N 1
ATOM 564 C CA . ILE A 1 73 ? 2.034 -6.169 6.001 1.00 87.12 73 ILE A CA 1
ATOM 565 C C . ILE A 1 73 ? 2.151 -5.748 4.533 1.00 87.12 73 ILE A C 1
ATOM 567 O O . ILE A 1 73 ? 2.452 -6.583 3.681 1.00 87.12 73 ILE A O 1
ATOM 571 N N . LEU A 1 74 ? 1.968 -4.459 4.238 1.00 85.44 74 LEU A N 1
ATOM 572 C CA . LEU A 1 74 ? 2.105 -3.900 2.896 1.00 85.44 74 LEU A CA 1
ATOM 573 C C . LEU A 1 74 ? 3.526 -4.074 2.358 1.00 85.44 74 LEU A C 1
ATOM 575 O O . LEU A 1 74 ? 3.693 -4.549 1.237 1.00 85.44 74 LEU A O 1
ATOM 579 N N . VAL A 1 75 ? 4.550 -3.788 3.163 1.00 86.81 75 VAL A N 1
ATOM 580 C CA . VAL A 1 75 ? 5.953 -4.028 2.794 1.00 86.81 75 VAL A CA 1
ATOM 581 C C . VAL A 1 75 ? 6.223 -5.519 2.579 1.00 86.81 75 VAL A C 1
ATOM 583 O O . VAL A 1 75 ? 6.801 -5.883 1.557 1.00 86.81 75 VAL A O 1
ATOM 586 N N . CYS A 1 76 ? 5.771 -6.395 3.478 1.00 86.56 76 CYS A N 1
ATOM 587 C CA . CYS A 1 76 ? 5.918 -7.845 3.326 1.00 86.56 76 CYS A CA 1
ATOM 588 C C . CYS A 1 76 ? 5.246 -8.359 2.048 1.00 86.56 76 CYS A C 1
ATOM 590 O O . CYS A 1 76 ? 5.842 -9.136 1.300 1.00 86.56 76 CYS A O 1
ATOM 592 N N . TYR A 1 77 ? 4.030 -7.892 1.761 1.00 84.50 77 TYR A N 1
ATOM 593 C CA . TYR A 1 77 ? 3.324 -8.228 0.535 1.00 84.50 77 TYR A CA 1
ATOM 594 C C . TYR A 1 77 ? 4.104 -7.748 -0.689 1.00 84.50 77 TYR A C 1
ATOM 596 O O . TYR A 1 77 ? 4.361 -8.548 -1.587 1.00 84.50 77 TYR A O 1
ATOM 604 N N . CYS A 1 78 ? 4.555 -6.491 -0.699 1.00 81.81 78 CYS A N 1
ATOM 605 C CA . CYS A 1 78 ? 5.382 -5.942 -1.769 1.00 81.81 78 CYS A CA 1
ATOM 606 C C . CYS A 1 78 ? 6.640 -6.786 -1.996 1.00 81.81 78 CYS A C 1
ATOM 608 O O . CYS A 1 78 ? 6.925 -7.131 -3.136 1.00 81.81 78 CYS A O 1
ATOM 610 N N . LEU A 1 79 ? 7.346 -7.190 -0.936 1.00 83.56 79 LEU A N 1
ATOM 611 C CA . LEU A 1 79 ? 8.523 -8.057 -1.039 1.00 83.56 79 LEU A CA 1
ATOM 612 C C . LEU A 1 79 ? 8.183 -9.447 -1.592 1.00 83.56 79 LEU A C 1
ATOM 614 O O . LEU A 1 79 ? 8.934 -9.978 -2.405 1.00 83.56 79 LEU A O 1
ATOM 618 N N . SER A 1 80 ? 7.052 -10.026 -1.187 1.00 83.56 80 SER A N 1
ATOM 619 C CA . SER A 1 80 ? 6.622 -11.353 -1.647 1.00 83.56 80 SER A CA 1
ATOM 620 C C . SER A 1 80 ? 6.112 -11.365 -3.095 1.00 83.56 80 SER A C 1
ATOM 622 O O . SER A 1 80 ? 6.346 -12.322 -3.831 1.00 83.56 80 SER A O 1
ATOM 624 N N . ALA A 1 81 ? 5.432 -10.298 -3.523 1.00 79.94 81 ALA A N 1
ATOM 625 C CA . ALA A 1 81 ? 4.858 -10.163 -4.858 1.00 79.94 81 ALA A CA 1
ATOM 626 C C . ALA A 1 81 ? 5.862 -9.601 -5.876 1.00 79.94 81 ALA A C 1
ATOM 628 O O . ALA A 1 81 ? 5.634 -9.693 -7.086 1.00 79.94 81 ALA A O 1
ATOM 629 N N . PHE A 1 82 ? 6.972 -9.022 -5.410 1.00 78.38 82 PHE A N 1
ATOM 630 C CA . PHE A 1 82 ? 8.004 -8.450 -6.260 1.00 78.38 82 PHE A CA 1
ATOM 631 C C . PHE A 1 82 ? 8.686 -9.528 -7.108 1.00 78.38 82 PHE A C 1
ATOM 633 O O . PHE A 1 82 ? 9.596 -10.235 -6.676 1.00 78.38 82 PHE A O 1
ATOM 640 N N . LYS A 1 83 ? 8.266 -9.620 -8.370 1.00 69.25 83 LYS A N 1
ATOM 641 C CA . LYS A 1 83 ? 8.938 -10.418 -9.395 1.00 69.25 83 LYS A CA 1
ATOM 642 C C . LYS A 1 83 ? 9.852 -9.516 -10.205 1.00 69.25 83 LYS A C 1
ATOM 644 O O . LYS A 1 83 ? 9.420 -8.846 -11.140 1.00 69.25 83 LYS A O 1
ATOM 649 N N . PHE A 1 84 ? 11.130 -9.509 -9.849 1.00 71.44 84 PHE A N 1
ATOM 650 C CA . PHE A 1 84 ? 12.135 -8.851 -10.668 1.00 71.44 84 PHE A CA 1
ATOM 651 C C . PHE A 1 84 ? 12.546 -9.760 -11.824 1.00 71.44 84 PHE A C 1
ATOM 653 O O . PHE A 1 84 ? 13.250 -10.753 -11.627 1.00 71.44 84 PHE A O 1
ATOM 660 N N . ASP A 1 85 ? 12.127 -9.409 -13.037 1.00 70.44 85 ASP A N 1
ATOM 661 C CA . ASP A 1 85 ? 12.515 -10.118 -14.253 1.00 70.44 85 ASP A CA 1
ATOM 662 C C . ASP A 1 85 ? 13.992 -9.835 -14.581 1.00 70.44 85 ASP A C 1
ATOM 664 O O . ASP A 1 85 ? 14.355 -8.891 -15.291 1.00 70.44 85 ASP A O 1
ATOM 668 N N . ARG A 1 86 ? 14.871 -10.661 -14.001 1.00 72.94 86 ARG A N 1
ATOM 669 C CA . ARG A 1 86 ? 16.321 -10.602 -14.218 1.00 72.94 86 ARG A CA 1
ATOM 670 C C . ARG A 1 86 ? 16.674 -10.795 -15.694 1.00 72.94 86 ARG A C 1
ATOM 672 O O . ARG A 1 86 ? 17.660 -10.214 -16.130 1.00 72.94 86 ARG A O 1
ATOM 679 N N . ALA A 1 87 ? 15.883 -11.544 -16.466 1.00 74.81 87 ALA A N 1
ATOM 680 C CA . ALA A 1 87 ? 16.143 -11.748 -17.888 1.00 74.81 87 ALA A CA 1
ATOM 681 C C . ALA A 1 87 ? 15.941 -10.445 -18.674 1.00 74.81 87 ALA A C 1
ATOM 683 O O . ALA A 1 87 ? 16.816 -10.057 -19.452 1.00 74.81 87 ALA A O 1
ATOM 684 N N . LYS A 1 88 ? 14.860 -9.704 -18.393 1.00 68.38 88 LYS A N 1
ATOM 685 C CA . LYS A 1 88 ? 14.648 -8.358 -18.955 1.00 68.38 88 LYS A CA 1
ATOM 686 C C . LYS A 1 88 ? 15.749 -7.376 -18.559 1.00 68.38 88 LYS A C 1
ATOM 688 O O . LYS A 1 88 ? 16.186 -6.595 -19.404 1.00 68.38 88 LYS A O 1
ATOM 693 N N . LEU A 1 89 ? 16.237 -7.433 -17.316 1.00 71.19 89 LEU A N 1
ATOM 694 C CA . LEU A 1 89 ? 17.382 -6.621 -16.887 1.00 71.19 89 LEU A CA 1
ATOM 695 C C . LEU A 1 89 ? 18.654 -6.982 -17.672 1.00 71.19 89 LEU A C 1
ATOM 697 O O . LEU A 1 89 ? 19.351 -6.085 -18.137 1.00 71.19 89 LEU A O 1
ATOM 701 N N . THR A 1 90 ? 18.956 -8.269 -17.844 1.00 71.88 90 THR A N 1
ATOM 702 C CA . THR A 1 90 ? 20.146 -8.722 -18.580 1.00 71.88 90 THR A CA 1
ATOM 703 C C . THR A 1 90 ? 20.106 -8.296 -20.046 1.00 71.88 90 THR A C 1
ATOM 705 O O . THR A 1 90 ? 21.116 -7.826 -20.569 1.00 71.88 90 THR A O 1
ATOM 708 N N . ILE A 1 91 ? 18.945 -8.389 -20.701 1.00 70.00 91 ILE A N 1
ATOM 709 C CA . ILE A 1 91 ? 18.751 -7.894 -22.072 1.00 70.00 91 ILE A CA 1
ATOM 710 C C . ILE A 1 91 ? 18.967 -6.375 -22.128 1.00 70.00 91 ILE A C 1
ATOM 712 O O . ILE A 1 91 ? 19.666 -5.887 -23.016 1.00 70.00 91 ILE A O 1
ATOM 716 N N . ASN A 1 92 ? 18.427 -5.631 -21.156 1.00 68.12 92 ASN A N 1
ATOM 717 C CA . ASN A 1 92 ? 18.620 -4.186 -21.063 1.00 68.12 92 ASN A CA 1
ATOM 718 C C . ASN A 1 92 ? 20.104 -3.826 -20.890 1.00 68.12 92 ASN A C 1
ATOM 720 O O . ASN A 1 92 ? 20.603 -3.025 -21.665 1.00 68.12 92 ASN A O 1
ATOM 724 N N . LEU A 1 93 ? 20.845 -4.483 -19.990 1.00 72.00 93 LEU A N 1
ATOM 725 C CA . LEU A 1 93 ? 22.289 -4.246 -19.835 1.00 72.00 93 LEU A CA 1
ATOM 726 C C . LEU A 1 93 ? 23.110 -4.653 -21.070 1.00 72.00 93 LEU A C 1
ATOM 728 O O . LEU A 1 93 ? 24.143 -4.046 -21.355 1.00 72.00 93 LEU A O 1
ATOM 732 N N . ALA A 1 94 ? 22.685 -5.682 -21.807 1.00 69.31 94 ALA A N 1
ATOM 733 C CA . ALA A 1 94 ? 23.348 -6.088 -23.044 1.00 69.31 94 ALA A CA 1
ATOM 734 C C . ALA A 1 94 ? 23.151 -5.058 -24.173 1.00 69.31 94 ALA A C 1
ATOM 736 O O . ALA A 1 94 ? 24.031 -4.899 -25.031 1.00 69.31 94 ALA A O 1
ATOM 737 N N . ALA A 1 95 ? 22.007 -4.374 -24.170 1.00 65.75 95 ALA A N 1
ATOM 738 C CA . ALA A 1 95 ? 21.627 -3.328 -25.111 1.00 65.75 95 ALA A CA 1
ATOM 739 C C . ALA A 1 95 ? 22.211 -1.956 -24.745 1.00 65.75 95 ALA A C 1
ATOM 741 O O . ALA A 1 95 ? 22.774 -1.270 -25.598 1.0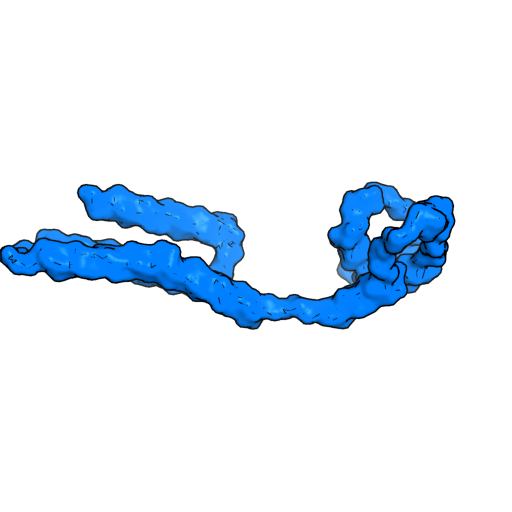0 65.75 95 ALA A O 1
ATOM 742 N N . PHE A 1 96 ? 22.105 -1.602 -23.466 1.00 66.81 96 PHE A N 1
ATOM 743 C CA . PHE A 1 96 ? 22.513 -0.348 -22.853 1.00 66.81 96 PHE A CA 1
ATOM 744 C C . PHE A 1 96 ? 23.563 -0.658 -21.785 1.00 66.81 96 PHE A C 1
ATOM 746 O O . PHE A 1 96 ? 23.217 -1.027 -20.659 1.00 66.81 96 PHE A O 1
ATOM 753 N N . PRO A 1 97 ? 24.862 -0.547 -22.113 1.00 65.12 97 PRO A N 1
ATOM 754 C CA . PRO A 1 97 ? 25.895 -0.648 -21.094 1.00 65.12 97 PRO A CA 1
ATOM 755 C C . PRO A 1 97 ? 25.718 0.458 -20.039 1.00 65.12 97 PRO A C 1
ATOM 757 O O . PRO A 1 97 ? 25.011 1.442 -20.260 1.00 65.12 97 PRO A O 1
ATOM 760 N N . GLN A 1 98 ? 26.366 0.288 -18.881 1.00 65.88 98 GLN A N 1
ATOM 761 C CA . GLN A 1 98 ? 26.367 1.291 -17.808 1.00 65.88 98 GLN A CA 1
ATOM 762 C C . GLN A 1 98 ? 26.705 2.685 -18.351 1.00 65.88 98 GLN A C 1
ATOM 764 O O . GLN A 1 98 ? 27.469 2.806 -19.311 1.00 65.88 98 GLN A O 1
ATOM 769 N N . ALA A 1 99 ? 26.145 3.719 -17.713 1.00 69.00 99 ALA A N 1
ATOM 770 C CA . ALA A 1 99 ? 26.358 5.108 -18.103 1.00 69.00 99 ALA A CA 1
ATOM 771 C C . ALA A 1 99 ? 27.859 5.404 -18.322 1.00 69.00 99 ALA A C 1
ATOM 773 O O . ALA A 1 99 ? 28.685 4.897 -17.550 1.00 69.00 99 ALA A O 1
ATOM 774 N N . PRO A 1 100 ? 28.218 6.201 -19.348 1.00 74.69 100 PRO A N 1
ATOM 775 C CA . PRO A 1 100 ? 29.613 6.467 -19.671 1.00 74.69 100 PRO A CA 1
ATOM 776 C C . PRO A 1 100 ? 30.322 7.072 -18.459 1.00 74.69 100 PRO A C 1
ATOM 778 O O . PRO A 1 100 ? 29.816 8.011 -17.833 1.00 74.69 100 PRO A O 1
ATOM 781 N N . LYS A 1 101 ? 31.477 6.509 -18.100 1.00 79.06 101 LYS A N 1
ATOM 782 C CA . LYS A 1 101 ? 32.204 6.882 -16.877 1.00 79.06 101 LYS A CA 1
ATOM 783 C C . LYS A 1 101 ? 33.156 8.046 -17.115 1.00 79.06 101 LYS A C 1
ATOM 785 O O . LYS A 1 101 ? 33.600 8.672 -16.157 1.00 79.06 101 LYS A O 1
ATOM 790 N N . THR A 1 102 ? 33.465 8.343 -18.375 1.00 82.38 102 THR A N 1
ATOM 791 C CA . THR A 1 102 ? 34.408 9.399 -18.749 1.00 82.38 102 THR A CA 1
ATOM 792 C C . THR A 1 102 ? 33.813 10.362 -19.770 1.00 82.38 102 THR A C 1
ATOM 794 O O . THR A 1 102 ? 32.991 9.989 -20.603 1.00 82.38 102 THR A O 1
ATOM 797 N N . TYR A 1 103 ? 34.262 11.620 -19.732 1.00 76.69 103 TYR A N 1
ATOM 798 C CA . TYR A 1 103 ? 33.837 12.648 -20.687 1.00 76.69 103 TYR A CA 1
ATOM 799 C C . TYR A 1 103 ? 34.143 12.261 -22.145 1.00 76.69 103 TYR A C 1
ATOM 801 O O . TYR A 1 103 ? 33.334 12.510 -23.031 1.00 76.69 103 TYR A O 1
ATOM 809 N N . ALA A 1 104 ? 35.268 11.587 -22.399 1.00 81.06 104 ALA A N 1
ATOM 810 C CA . ALA A 1 104 ? 35.615 11.109 -23.738 1.00 81.06 104 ALA A CA 1
ATOM 811 C C . ALA A 1 104 ? 34.592 10.093 -24.287 1.00 81.06 104 ALA A C 1
ATOM 813 O O . ALA A 1 104 ? 34.234 10.157 -25.461 1.00 81.06 104 ALA A O 1
ATOM 814 N N . GLU A 1 105 ? 34.068 9.204 -23.437 1.00 79.12 105 GLU A N 1
ATOM 815 C CA . GLU A 1 105 ? 33.001 8.264 -23.812 1.00 79.12 105 GLU A CA 1
ATOM 816 C C . GLU A 1 105 ? 31.652 8.966 -24.031 1.00 79.12 105 GLU A C 1
ATOM 818 O O . GLU A 1 105 ? 30.859 8.522 -24.858 1.00 79.12 105 GLU A O 1
ATOM 823 N N . TRP A 1 106 ? 31.393 10.073 -23.325 1.00 75.12 106 TRP A N 1
ATOM 824 C CA . TRP A 1 106 ? 30.226 10.926 -23.574 1.00 75.12 106 TRP A CA 1
ATOM 825 C C . TRP A 1 106 ? 30.311 11.652 -24.920 1.00 75.12 106 TRP A C 1
ATOM 827 O O . TRP A 1 106 ? 29.302 11.772 -25.611 1.00 75.12 106 TRP A O 1
ATOM 837 N N . MET A 1 107 ? 31.503 12.121 -25.297 1.00 79.00 107 MET A N 1
ATOM 838 C CA . MET A 1 107 ? 31.724 12.869 -26.540 1.00 79.00 107 MET A CA 1
ATOM 839 C C . MET A 1 107 ? 31.774 11.980 -27.786 1.00 79.00 107 MET A C 1
ATOM 841 O O . MET A 1 107 ? 31.525 12.468 -28.886 1.00 79.00 107 MET A O 1
ATOM 845 N N . ASN A 1 108 ? 32.070 10.687 -27.632 1.00 79.19 108 ASN A N 1
ATOM 846 C CA . ASN A 1 108 ? 32.047 9.715 -28.723 1.00 79.19 108 ASN A CA 1
ATOM 847 C C . ASN A 1 108 ? 31.301 8.434 -28.302 1.00 79.19 108 ASN A C 1
ATOM 849 O O . ASN A 1 108 ? 31.933 7.407 -28.022 1.00 79.19 108 ASN A O 1
ATOM 853 N N . PRO A 1 109 ? 29.959 8.483 -28.215 1.00 67.62 109 PRO A N 1
ATOM 854 C CA . PRO A 1 109 ? 29.174 7.355 -27.750 1.00 67.62 109 PRO A CA 1
ATOM 855 C C . PRO A 1 109 ? 29.235 6.200 -28.750 1.00 67.62 109 PRO A C 1
ATOM 857 O O . PRO A 1 109 ? 29.125 6.370 -29.965 1.00 67.62 109 PRO A O 1
ATOM 860 N N . LYS A 1 110 ? 29.365 4.982 -28.224 1.00 71.62 110 LYS A N 1
ATOM 861 C CA . LYS A 1 110 ? 29.332 3.766 -29.037 1.00 71.62 110 LYS A CA 1
ATOM 862 C C . LYS A 1 110 ? 27.974 3.639 -29.733 1.00 71.62 110 LYS A C 1
ATOM 864 O O . LYS A 1 110 ? 26.941 3.597 -29.069 1.00 71.62 110 LYS A O 1
ATOM 869 N N . ASN A 1 111 ? 27.980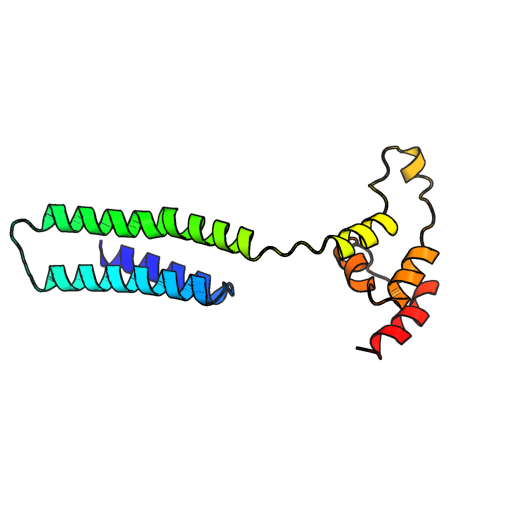 3.516 -31.059 1.00 71.50 111 ASN A N 1
ATOM 870 C CA . ASN A 1 111 ? 26.765 3.266 -31.830 1.00 71.50 111 ASN A CA 1
ATOM 871 C C . ASN A 1 111 ? 26.197 1.874 -31.478 1.00 71.50 111 ASN A C 1
ATOM 873 O O . ASN A 1 111 ? 26.875 0.855 -31.629 1.00 71.50 111 ASN A O 1
ATOM 877 N N . VAL A 1 112 ? 24.959 1.840 -30.978 1.00 68.88 112 VAL A N 1
ATOM 878 C CA . VAL A 1 112 ? 24.235 0.618 -30.583 1.00 68.88 112 VAL A CA 1
ATOM 879 C C . VAL A 1 112 ? 22.970 0.384 -31.419 1.00 68.88 112 VAL A C 1
ATOM 881 O O . VAL A 1 112 ? 22.152 -0.465 -31.065 1.00 68.88 112 VAL A O 1
ATOM 884 N N . THR A 1 113 ? 22.810 1.083 -32.549 1.00 68.50 113 THR A N 1
ATOM 885 C CA . THR A 1 113 ? 21.611 1.032 -33.407 1.00 68.50 113 THR A CA 1
ATOM 886 C C . THR A 1 113 ? 21.266 -0.390 -33.844 1.00 68.50 113 THR A C 1
ATOM 888 O O . THR A 1 113 ? 20.108 -0.790 -33.774 1.00 68.50 113 THR A O 1
ATOM 891 N N . THR A 1 114 ? 22.264 -1.204 -34.192 1.00 66.88 114 THR A N 1
ATOM 892 C CA . THR A 1 114 ? 22.061 -2.607 -34.592 1.00 66.88 114 THR A CA 1
ATOM 893 C C . THR A 1 114 ? 21.513 -3.477 -33.460 1.00 66.88 114 THR A C 1
ATOM 895 O O . THR A 1 114 ? 20.664 -4.333 -33.700 1.00 66.88 114 THR A O 1
ATOM 898 N N . LYS A 1 115 ? 21.926 -3.230 -32.210 1.00 68.31 115 LYS A N 1
ATOM 899 C CA . LYS A 1 115 ? 21.379 -3.927 -31.036 1.00 68.31 115 LYS A CA 1
ATOM 900 C C . LYS A 1 115 ? 19.943 -3.502 -30.753 1.00 68.31 115 LYS A C 1
ATOM 902 O O . LYS A 1 115 ? 19.111 -4.350 -30.454 1.00 68.31 115 LYS A O 1
ATOM 907 N N . VAL A 1 116 ? 19.633 -2.211 -30.880 1.00 67.00 116 VAL A N 1
ATOM 908 C CA . VAL A 1 116 ? 18.260 -1.707 -30.712 1.00 67.00 116 VAL A CA 1
ATOM 909 C C . VAL A 1 116 ? 17.336 -2.257 -31.804 1.00 67.00 116 VAL A C 1
ATOM 911 O O . VAL A 1 116 ? 16.216 -2.657 -31.494 1.00 67.00 116 VAL A O 1
ATOM 914 N N . ALA A 1 117 ? 17.818 -2.373 -33.045 1.00 68.94 117 ALA A N 1
ATOM 915 C CA . ALA A 1 117 ? 17.087 -3.007 -34.143 1.00 68.94 117 ALA A CA 1
ATOM 916 C C . ALA A 1 117 ? 16.750 -4.473 -33.840 1.00 68.94 117 ALA A C 1
ATOM 918 O O . ALA A 1 117 ? 15.607 -4.889 -33.998 1.00 68.94 117 ALA A O 1
ATOM 919 N N . GLN A 1 118 ? 17.715 -5.245 -33.331 1.00 68.31 118 GLN A N 1
ATOM 920 C CA . GLN A 1 118 ? 17.478 -6.633 -32.923 1.00 68.31 118 GLN A CA 1
ATOM 921 C C . GLN A 1 118 ? 16.445 -6.739 -31.794 1.00 68.31 118 GLN A C 1
ATOM 923 O O . GLN A 1 118 ? 15.574 -7.606 -31.838 1.00 68.31 118 GLN A O 1
ATOM 928 N N . LEU A 1 119 ? 16.494 -5.831 -30.815 1.00 67.75 119 LEU A N 1
ATOM 929 C CA . LEU A 1 119 ? 15.532 -5.803 -29.710 1.00 67.75 119 LEU A CA 1
ATOM 930 C C . LEU A 1 119 ? 14.118 -5.468 -30.177 1.00 67.75 119 LEU A C 1
ATOM 932 O O . LEU A 1 119 ? 13.158 -6.033 -29.644 1.00 67.75 119 LEU A O 1
ATOM 936 N N . ALA A 1 120 ? 14.001 -4.597 -31.184 1.00 66.50 120 ALA A N 1
ATOM 937 C CA . ALA A 1 120 ? 12.740 -4.293 -31.843 1.00 66.50 120 ALA A CA 1
ATOM 938 C C . ALA A 1 120 ? 12.138 -5.555 -32.474 1.00 66.50 120 ALA A C 1
ATOM 940 O O . ALA A 1 120 ? 10.993 -5.874 -32.173 1.00 66.50 120 ALA A O 1
ATOM 941 N N . THR A 1 121 ? 12.931 -6.325 -33.229 1.00 67.25 121 THR A N 1
ATOM 942 C CA . THR A 1 121 ? 12.510 -7.595 -33.855 1.00 67.25 121 THR A CA 1
ATOM 943 C C . THR A 1 121 ? 12.098 -8.667 -32.842 1.00 67.25 121 THR A C 1
ATOM 945 O O . THR A 1 121 ? 11.278 -9.523 -33.148 1.00 67.25 121 THR A O 1
ATOM 948 N N . THR A 1 122 ? 12.634 -8.625 -31.621 1.00 69.19 122 THR A N 1
ATOM 949 C CA . THR A 1 122 ? 12.285 -9.567 -30.539 1.00 69.19 122 THR A CA 1
ATOM 950 C C . THR A 1 122 ? 11.135 -9.101 -29.632 1.00 69.19 122 THR A C 1
ATOM 952 O O . THR A 1 122 ? 10.844 -9.762 -28.640 1.00 69.19 122 THR A O 1
ATOM 955 N N . GLY A 1 123 ? 10.496 -7.959 -29.922 1.00 65.88 123 GLY A N 1
ATOM 956 C CA . GLY A 1 123 ? 9.368 -7.437 -29.136 1.00 65.88 123 GLY A CA 1
ATOM 957 C C . GLY A 1 123 ? 9.744 -6.761 -27.806 1.00 65.88 123 GLY A C 1
ATOM 958 O O . GLY A 1 123 ? 8.869 -6.395 -27.026 1.00 65.88 123 GLY A O 1
ATOM 959 N N . PHE A 1 124 ? 11.033 -6.531 -27.532 1.00 64.62 124 PHE A N 1
ATOM 960 C CA . PHE A 1 124 ? 11.515 -5.928 -26.277 1.00 64.62 124 PHE A CA 1
ATOM 961 C C . PHE A 1 124 ? 11.646 -4.397 -26.327 1.00 64.62 124 PHE A C 1
ATOM 963 O O . PHE A 1 124 ? 12.200 -3.784 -25.412 1.00 64.62 124 PHE A O 1
ATOM 970 N N . LEU A 1 125 ? 11.118 -3.744 -27.364 1.00 63.81 125 LEU A N 1
ATOM 971 C CA . LEU A 1 125 ? 11.283 -2.300 -27.556 1.00 63.81 125 LEU A CA 1
ATOM 972 C C . LEU A 1 125 ? 10.631 -1.452 -26.447 1.00 63.81 125 LEU A C 1
ATOM 974 O O . LEU A 1 125 ? 11.151 -0.393 -26.099 1.00 63.81 125 LEU A O 1
ATOM 978 N N . GLN A 1 126 ? 9.553 -1.935 -25.822 1.00 61.56 126 GLN A N 1
ATOM 979 C CA . GLN A 1 126 ? 8.932 -1.257 -24.674 1.00 61.56 126 GLN A CA 1
ATOM 980 C C . GLN A 1 126 ? 9.900 -1.099 -23.487 1.00 61.56 126 GLN A C 1
ATOM 982 O O . GLN A 1 126 ? 9.852 -0.097 -22.775 1.00 61.56 126 GLN A O 1
ATOM 987 N N . ILE A 1 127 ? 10.831 -2.041 -23.294 1.00 62.84 127 ILE A N 1
ATOM 988 C CA . ILE A 1 127 ? 11.843 -1.975 -22.224 1.00 62.84 127 ILE A CA 1
ATOM 989 C C . ILE A 1 127 ? 12.825 -0.822 -22.482 1.00 62.84 127 ILE A C 1
ATOM 991 O O . ILE A 1 127 ? 13.253 -0.135 -21.551 1.00 62.84 127 ILE A O 1
ATOM 995 N N . VAL A 1 128 ? 13.141 -0.573 -23.755 1.00 61.34 128 VAL A N 1
ATOM 996 C CA . VAL A 1 128 ? 14.008 0.531 -24.180 1.00 61.34 128 VAL A CA 1
ATOM 997 C C . VAL A 1 128 ? 13.346 1.882 -23.913 1.00 61.34 128 VAL A C 1
ATOM 999 O O . VAL A 1 128 ? 13.986 2.774 -23.359 1.00 61.34 128 VAL A O 1
ATOM 1002 N N . GLN A 1 129 ? 12.055 2.020 -24.225 1.00 61.66 129 GLN A N 1
ATOM 1003 C CA . GLN A 1 129 ? 11.290 3.252 -23.985 1.00 61.66 129 GLN A CA 1
ATOM 1004 C C . GLN A 1 129 ? 11.151 3.586 -22.495 1.00 61.66 129 GLN A C 1
ATOM 1006 O O . GLN A 1 129 ? 11.283 4.746 -22.109 1.00 61.66 129 GLN A O 1
ATOM 1011 N N . LEU A 1 130 ? 10.944 2.575 -21.642 1.00 56.00 130 LEU A N 1
ATOM 1012 C CA . LEU A 1 130 ? 10.877 2.764 -20.187 1.00 56.00 130 LEU A CA 1
ATOM 1013 C C . LEU A 1 130 ? 12.191 3.302 -19.607 1.00 56.00 130 LEU A C 1
ATOM 1015 O O . LEU A 1 130 ? 12.174 4.080 -18.654 1.00 56.00 130 LEU A O 1
ATOM 1019 N N . THR A 1 131 ? 13.321 2.906 -20.194 1.00 56.59 131 THR A N 1
ATOM 1020 C CA . THR A 1 131 ? 14.658 3.310 -19.737 1.00 56.59 131 THR A CA 1
ATOM 1021 C C . THR A 1 131 ? 15.080 4.650 -20.343 1.00 56.59 131 THR A C 1
ATOM 1023 O O . THR A 1 131 ? 15.763 5.436 -19.691 1.00 56.59 131 THR A O 1
ATOM 1026 N N . ASN A 1 132 ? 14.643 4.947 -21.570 1.00 58.50 132 ASN A N 1
ATOM 1027 C CA . ASN A 1 132 ? 14.998 6.158 -22.301 1.00 58.50 132 ASN A CA 1
ATOM 1028 C C . ASN A 1 132 ? 13.758 7.012 -22.605 1.00 58.50 132 ASN A C 1
ATOM 1030 O O . ASN A 1 132 ? 13.317 7.136 -23.746 1.00 58.50 132 ASN A O 1
ATOM 1034 N N . ARG A 1 133 ? 13.211 7.646 -21.560 1.00 56.03 133 ARG A N 1
ATOM 1035 C CA . ARG A 1 133 ? 12.011 8.504 -21.635 1.00 56.03 133 ARG A CA 1
ATOM 1036 C C . ARG A 1 133 ? 12.188 9.749 -22.533 1.00 56.03 133 ARG A C 1
ATOM 1038 O O . ARG A 1 133 ? 11.223 10.454 -22.792 1.00 56.03 133 ARG A O 1
ATOM 1045 N N . LYS A 1 134 ? 13.413 10.039 -22.989 1.00 51.31 134 LYS A N 1
ATOM 1046 C CA . LYS A 1 134 ? 13.756 11.149 -23.899 1.00 51.31 134 LYS A CA 1
ATOM 1047 C C . LYS A 1 134 ? 13.716 10.758 -25.381 1.00 51.31 134 LYS A C 1
ATOM 1049 O O . LYS A 1 134 ? 13.929 11.617 -26.230 1.00 51.31 134 LYS A O 1
ATOM 1054 N N . LEU A 1 135 ? 13.457 9.490 -25.702 1.00 57.91 135 LEU A N 1
ATOM 1055 C CA . LEU A 1 135 ? 13.336 9.027 -27.082 1.00 57.91 135 LEU A CA 1
ATOM 1056 C C . LEU A 1 135 ? 11.939 9.379 -27.640 1.00 57.91 135 LEU A C 1
ATOM 1058 O O . LEU A 1 135 ? 11.098 8.507 -27.827 1.00 57.91 135 LEU A O 1
ATOM 1062 N N . GLU A 1 136 ? 11.669 10.671 -27.855 1.00 55.91 136 GLU A N 1
ATOM 1063 C CA . GLU A 1 136 ? 10.382 11.159 -28.392 1.00 55.91 136 GLU A CA 1
ATOM 1064 C C . GLU A 1 136 ? 10.133 10.716 -29.840 1.00 55.91 136 GLU A C 1
ATOM 1066 O O . GLU A 1 136 ? 8.988 10.539 -30.247 1.00 55.91 136 GLU A O 1
ATOM 1071 N N . VAL A 1 137 ? 11.199 10.504 -30.618 1.00 59.50 137 VAL A N 1
ATOM 1072 C CA . VAL A 1 137 ? 11.119 10.138 -32.036 1.00 59.50 137 VAL A CA 1
ATOM 1073 C C . VAL A 1 137 ? 12.003 8.925 -32.301 1.00 59.50 137 VAL A C 1
ATOM 1075 O O . VAL A 1 137 ? 13.201 8.937 -32.017 1.00 59.50 137 VAL A O 1
ATOM 1078 N N . ILE A 1 138 ? 11.407 7.868 -32.860 1.00 64.75 138 ILE A N 1
ATOM 1079 C CA . ILE A 1 138 ? 12.146 6.690 -33.326 1.00 64.75 138 ILE A CA 1
ATOM 1080 C C . ILE A 1 138 ? 12.917 7.083 -34.602 1.00 64.75 138 ILE A C 1
ATOM 1082 O O . ILE A 1 138 ? 12.289 7.608 -35.528 1.00 64.75 138 ILE A O 1
ATOM 1086 N N . PRO A 1 139 ? 14.241 6.835 -34.675 1.00 65.81 139 PRO A N 1
ATOM 1087 C CA . PRO A 1 139 ? 15.040 7.081 -35.877 1.00 65.81 139 PRO A CA 1
ATOM 1088 C C . PRO A 1 139 ? 14.459 6.363 -37.102 1.00 65.81 139 PRO A C 1
ATOM 1090 O O . PRO A 1 139 ? 13.981 5.236 -36.972 1.00 65.81 139 PRO A O 1
ATOM 1093 N N . GLU A 1 140 ? 14.534 6.983 -38.286 1.00 63.50 140 GLU A N 1
ATOM 1094 C CA . GLU A 1 140 ? 13.949 6.441 -39.531 1.00 63.50 140 GLU A CA 1
ATOM 1095 C C . GLU A 1 140 ? 14.406 5.002 -39.823 1.00 63.50 140 GLU A C 1
ATOM 1097 O O . GLU A 1 140 ? 13.601 4.164 -40.215 1.00 63.50 140 GLU A O 1
ATOM 1102 N N . GLU A 1 141 ? 15.658 4.667 -39.504 1.00 65.25 141 GLU A N 1
ATOM 1103 C CA . GLU A 1 141 ? 16.227 3.326 -39.709 1.00 65.25 141 GLU A CA 1
ATOM 1104 C C . GLU A 1 141 ? 15.539 2.212 -38.903 1.00 65.25 141 GLU A C 1
ATOM 1106 O O . GLU A 1 141 ? 15.625 1.037 -39.252 1.00 65.25 141 GLU A O 1
ATOM 1111 N N . LEU A 1 142 ? 14.850 2.561 -37.815 1.00 62.88 142 LEU A N 1
ATOM 1112 C CA . LEU A 1 142 ? 14.142 1.613 -36.951 1.00 62.88 142 LEU A CA 1
ATOM 1113 C C . LEU A 1 142 ? 12.623 1.659 -37.155 1.00 62.88 142 LEU A C 1
ATOM 1115 O O . LEU A 1 142 ? 11.900 0.849 -36.570 1.00 62.88 142 LEU A O 1
ATOM 1119 N N . ARG A 1 143 ? 12.125 2.587 -37.981 1.00 68.75 143 ARG A N 1
ATOM 1120 C CA . ARG A 1 143 ? 10.690 2.829 -38.171 1.00 68.75 143 ARG A CA 1
ATOM 1121 C C . ARG A 1 143 ? 9.992 1.671 -38.883 1.00 68.75 143 ARG A C 1
ATOM 1123 O O . ARG A 1 143 ? 8.876 1.320 -38.501 1.00 68.75 143 ARG A O 1
ATOM 1130 N N . ASP A 1 144 ? 10.647 1.052 -39.859 1.00 67.88 144 ASP A N 1
ATOM 1131 C CA . ASP A 1 144 ? 10.061 -0.050 -40.632 1.00 67.88 144 ASP A CA 1
ATOM 1132 C C . ASP A 1 144 ? 9.974 -1.344 -39.813 1.00 67.88 144 ASP A C 1
ATOM 1134 O O . ASP A 1 144 ? 8.929 -1.997 -39.778 1.00 67.88 144 ASP A O 1
ATOM 1138 N N . VAL A 1 145 ? 11.028 -1.662 -39.053 1.00 63.75 145 VAL A N 1
ATOM 1139 C CA . VAL A 1 145 ? 11.045 -2.797 -38.111 1.00 63.75 145 VAL A CA 1
ATOM 1140 C C . VAL A 1 145 ? 10.014 -2.599 -36.996 1.00 63.75 145 VAL A C 1
ATOM 1142 O O . VAL A 1 145 ? 9.380 -3.552 -36.541 1.00 63.75 145 VAL A O 1
ATOM 1145 N N . TRP A 1 146 ? 9.812 -1.356 -36.559 1.00 60.88 146 TRP A N 1
ATOM 1146 C CA . TRP A 1 146 ? 8.817 -1.022 -35.547 1.00 60.88 146 TRP A CA 1
ATOM 1147 C C . TRP A 1 146 ? 7.378 -1.227 -36.035 1.00 60.88 146 TRP A C 1
ATOM 1149 O O . TRP A 1 146 ? 6.602 -1.901 -35.355 1.00 60.88 146 TRP A O 1
ATOM 1159 N N . LYS A 1 147 ? 7.031 -0.723 -37.229 1.00 62.53 147 LYS A N 1
ATOM 1160 C CA . LYS A 1 147 ? 5.689 -0.901 -37.814 1.00 62.53 147 LYS A CA 1
ATOM 1161 C C . LYS A 1 147 ? 5.331 -2.376 -38.009 1.00 62.53 147 LYS A C 1
ATOM 1163 O O . LYS A 1 147 ? 4.188 -2.752 -37.762 1.00 62.53 147 LYS A O 1
ATOM 1168 N N . GLY A 1 148 ? 6.300 -3.204 -38.402 1.00 60.59 148 GLY A N 1
ATOM 1169 C CA . GLY A 1 148 ? 6.097 -4.645 -38.574 1.00 60.59 148 GLY A CA 1
ATOM 1170 C C . GLY A 1 148 ? 5.772 -5.386 -37.272 1.00 60.59 148 GLY A C 1
ATOM 1171 O O . GLY A 1 148 ? 4.935 -6.280 -37.273 1.00 60.59 148 GLY A O 1
ATOM 1172 N N . ASN A 1 149 ? 6.372 -4.989 -36.145 1.00 53.50 149 ASN A N 1
ATOM 1173 C CA . ASN A 1 149 ? 6.138 -5.649 -34.853 1.00 53.50 149 ASN A CA 1
ATOM 1174 C C . ASN A 1 149 ? 4.851 -5.200 -34.151 1.00 53.50 149 ASN A C 1
ATOM 1176 O O . ASN A 1 149 ? 4.324 -5.934 -33.321 1.00 53.50 149 ASN A O 1
ATOM 1180 N N . GLN A 1 150 ? 4.322 -4.020 -34.480 1.00 52.31 150 GLN A N 1
ATOM 1181 C CA . GLN A 1 150 ? 3.083 -3.525 -33.878 1.00 52.31 150 GLN A CA 1
ATOM 1182 C C . GLN A 1 150 ? 1.820 -4.227 -34.415 1.00 52.31 150 GLN A C 1
ATOM 1184 O O . GLN A 1 150 ? 0.772 -4.128 -33.790 1.00 52.31 150 GLN A O 1
ATOM 1189 N N . GLN A 1 151 ? 1.913 -4.929 -35.551 1.00 45.41 151 GLN A N 1
ATOM 1190 C CA . GLN A 1 151 ? 0.815 -5.724 -36.124 1.00 45.41 151 GLN A CA 1
ATOM 1191 C C . GLN A 1 151 ? 0.798 -7.192 -35.663 1.00 45.41 151 GLN A C 1
ATOM 1193 O O . GLN A 1 151 ? -0.101 -7.936 -36.042 1.00 45.41 151 GLN A O 1
ATOM 1198 N N . LEU A 1 152 ? 1.789 -7.614 -34.871 1.00 42.75 152 LEU A N 1
ATOM 1199 C CA . LEU A 1 152 ? 1.936 -8.986 -34.367 1.00 42.75 152 LEU A CA 1
ATOM 1200 C C . LEU A 1 152 ? 1.563 -9.127 -32.877 1.00 42.75 152 LEU A C 1
ATOM 1202 O O . LEU A 1 152 ? 1.849 -10.164 -32.278 1.00 42.75 152 LEU A O 1
ATOM 1206 N N . VAL A 1 153 ? 0.940 -8.099 -32.288 1.00 38.09 153 VAL A N 1
ATOM 1207 C CA . VAL A 1 153 ? 0.422 -8.078 -30.907 1.00 38.09 153 VAL A CA 1
ATOM 1208 C C . VAL A 1 153 ? -1.088 -7.915 -30.925 1.00 38.09 153 VAL A C 1
ATOM 1210 O O . VAL A 1 153 ? -1.559 -7.019 -31.661 1.00 38.09 153 VAL A O 1
#

Foldseek 3Di:
DLVVVLVVLVVVLVVCVVVPHDPVLSVVSVVLSVVSVVVVVVCVVDVDPPCPVVNVVVNVVSCCCVVPVSVVVVVVVCVVVDDDPVVLVVLVCVQPPPDDPDPVCVVPPDDSVVSLLVCLLVVSNVSVCVVCVVCPDDPPVNVVSNVVVVVVD

Radius of gyration: 27.02 Å; chains: 1; bounding box: 60×25×76 Å

pLDDT: mean 73.97, std 10.66, range [38.09, 90.56]